Protein AF-A0A067K0C7-F1 (afdb_monomer)

pLDDT: mean 72.89, std 19.87, range [34.41, 95.25]

Structure (mmCIF, N/CA/C/O backbone):
data_AF-A0A067K0C7-F1
#
_entry.id   AF-A0A067K0C7-F1
#
loop_
_atom_site.group_PDB
_atom_site.id
_atom_site.type_symbol
_atom_site.label_atom_id
_atom_site.label_alt_id
_atom_site.label_comp_id
_atom_site.label_asym_id
_atom_site.label_entity_id
_atom_site.label_seq_id
_atom_site.pdbx_PDB_ins_code
_atom_site.Cartn_x
_atom_site.Cartn_y
_atom_site.Cartn_z
_atom_site.occupancy
_atom_site.B_iso_or_equiv
_atom_site.auth_seq_id
_atom_site.auth_comp_id
_atom_site.auth_asym_id
_atom_site.auth_atom_id
_atom_site.pdbx_PDB_model_num
ATOM 1 N N . MET A 1 1 ? -38.071 -12.812 -35.845 1.00 35.81 1 MET A N 1
ATOM 2 C CA . MET A 1 1 ? -37.942 -14.273 -35.985 1.00 35.81 1 MET A CA 1
ATOM 3 C C . MET A 1 1 ? -36.489 -14.587 -36.286 1.00 35.81 1 MET A C 1
ATOM 5 O O . MET A 1 1 ? -36.038 -14.166 -37.335 1.00 35.81 1 MET A O 1
ATOM 9 N N . ALA A 1 2 ? -35.833 -15.271 -35.337 1.00 35.59 2 ALA A N 1
ATOM 10 C CA . ALA A 1 2 ? -34.796 -16.295 -35.539 1.00 35.59 2 ALA A CA 1
ATOM 11 C C . ALA A 1 2 ? -33.472 -15.834 -36.217 1.00 35.59 2 ALA A C 1
ATOM 13 O O . ALA A 1 2 ? -33.487 -15.231 -37.273 1.00 35.59 2 ALA A O 1
ATOM 14 N N . LEU A 1 3 ? -32.268 -16.063 -35.693 1.00 41.19 3 LEU A N 1
ATOM 15 C CA . LEU A 1 3 ? -31.774 -17.089 -34.778 1.00 41.19 3 LEU A CA 1
ATOM 16 C C . LEU A 1 3 ? -30.629 -16.511 -33.932 1.00 41.19 3 LEU A C 1
ATOM 18 O O . LEU A 1 3 ? -29.740 -15.842 -34.454 1.00 41.19 3 LEU A O 1
ATOM 22 N N . GLN A 1 4 ? -30.637 -16.820 -32.635 1.00 42.78 4 GLN A N 1
ATOM 23 C CA . GLN A 1 4 ? -29.435 -16.774 -31.812 1.00 42.78 4 GLN A CA 1
ATOM 24 C C . GLN A 1 4 ? -28.570 -17.990 -32.149 1.00 42.78 4 GLN A C 1
ATOM 26 O O . GLN A 1 4 ? -29.057 -19.117 -32.097 1.00 42.78 4 GLN A O 1
ATOM 31 N N . ALA A 1 5 ? -27.297 -17.767 -32.468 1.00 46.69 5 ALA A N 1
ATOM 32 C CA . ALA A 1 5 ? -26.294 -18.820 -32.542 1.00 46.69 5 ALA A CA 1
ATOM 33 C C . ALA A 1 5 ? -25.322 -18.630 -31.376 1.00 46.69 5 ALA A C 1
ATOM 35 O O . ALA A 1 5 ? -24.406 -17.811 -31.409 1.00 46.69 5 ALA A O 1
ATOM 36 N N . VAL A 1 6 ? -25.603 -19.375 -30.312 1.00 49.53 6 VAL A N 1
ATOM 37 C CA . VAL A 1 6 ? -24.741 -19.577 -29.153 1.00 49.53 6 VAL A CA 1
ATOM 38 C C . VAL A 1 6 ? -23.516 -20.353 -29.636 1.00 49.53 6 VAL A C 1
ATOM 40 O O . VAL A 1 6 ? -23.625 -21.529 -29.974 1.00 49.53 6 VAL A O 1
ATOM 43 N N . LEU A 1 7 ? -22.351 -19.710 -29.688 1.00 45.75 7 LEU A N 1
ATOM 44 C CA . LEU A 1 7 ? -21.083 -20.427 -29.808 1.00 45.75 7 LEU A CA 1
ATOM 45 C C . LEU A 1 7 ? -20.712 -20.922 -28.412 1.00 45.75 7 LEU A C 1
ATOM 47 O O . LEU A 1 7 ? -20.115 -20.217 -27.602 1.00 45.75 7 LEU A O 1
ATOM 51 N N . SER A 1 8 ? -21.180 -22.130 -28.115 1.00 46.44 8 SER A N 1
ATOM 52 C CA . SER A 1 8 ? -20.872 -22.876 -26.906 1.00 46.44 8 SER A CA 1
ATOM 53 C C . SER A 1 8 ? -19.362 -23.080 -26.786 1.00 46.44 8 SER A C 1
ATOM 55 O O . SER A 1 8 ? -18.746 -23.762 -27.603 1.00 46.44 8 SER A O 1
ATOM 57 N N . PHE A 1 9 ? -18.771 -22.493 -25.748 1.00 43.00 9 PHE A N 1
ATOM 58 C CA . PHE A 1 9 ? -17.417 -22.813 -25.319 1.00 43.00 9 PHE A CA 1
ATOM 59 C C . PHE A 1 9 ? -17.367 -24.282 -24.869 1.00 43.00 9 PHE A C 1
ATOM 61 O O . PHE A 1 9 ? -18.180 -24.675 -24.025 1.00 43.00 9 PHE A O 1
ATOM 68 N N . PRO A 1 10 ? -16.445 -25.111 -25.387 1.00 47.31 10 PRO A N 1
ATOM 69 C CA . PRO A 1 10 ? -16.248 -26.445 -24.851 1.00 47.31 10 PRO A CA 1
ATOM 70 C C . PRO A 1 10 ? -15.668 -26.331 -23.437 1.00 47.31 10 PRO A C 1
ATOM 72 O O . PRO A 1 10 ? -14.579 -25.798 -23.224 1.00 47.31 10 PRO A O 1
ATOM 75 N N . LEU A 1 11 ? -16.434 -26.825 -22.466 1.00 39.31 11 LEU A N 1
ATOM 76 C CA . LEU A 1 11 ? -16.026 -26.995 -21.079 1.00 39.31 11 LEU A CA 1
ATOM 77 C C . LEU A 1 11 ? -14.881 -28.019 -21.046 1.00 39.31 11 LEU A C 1
ATOM 79 O O . LEU A 1 11 ? -15.113 -29.221 -21.173 1.00 39.31 11 LEU A O 1
ATOM 83 N N . ALA A 1 12 ? -13.640 -27.545 -20.936 1.00 44.91 12 ALA A N 1
ATOM 84 C CA . ALA A 1 12 ? -12.477 -28.409 -20.789 1.00 44.91 12 ALA A CA 1
ATOM 85 C C . ALA A 1 12 ? -12.595 -29.179 -19.465 1.00 44.91 12 ALA A C 1
ATOM 87 O O . ALA A 1 12 ? -12.495 -28.619 -18.373 1.00 44.91 12 ALA A O 1
ATOM 88 N N . THR A 1 13 ? -12.864 -30.476 -19.572 1.00 49.50 13 THR A N 1
ATOM 89 C CA . THR A 1 13 ? -12.875 -31.415 -18.456 1.00 49.50 13 THR A CA 1
ATOM 90 C C . THR A 1 13 ? -11.497 -31.462 -17.806 1.00 49.50 13 THR A C 1
ATOM 92 O O . THR A 1 13 ? -10.494 -31.639 -18.496 1.00 49.50 13 THR A O 1
ATOM 95 N N . SER A 1 14 ? -11.465 -31.336 -16.479 1.00 43.50 14 SER A N 1
ATOM 96 C CA . SER A 1 14 ? -10.278 -31.511 -15.641 1.00 43.50 14 SER A CA 1
ATOM 97 C C . SER A 1 14 ? -9.631 -32.873 -15.908 1.00 43.50 14 SER A C 1
ATOM 99 O O . SER A 1 14 ? -10.102 -33.909 -15.439 1.00 43.50 14 SER A O 1
ATOM 101 N N . THR A 1 15 ? -8.559 -32.892 -16.697 1.00 47.53 15 THR A N 1
ATOM 102 C CA . THR A 1 15 ? -7.683 -34.056 -16.804 1.00 47.53 15 THR A CA 1
ATOM 103 C C . THR A 1 15 ? -6.796 -34.078 -15.568 1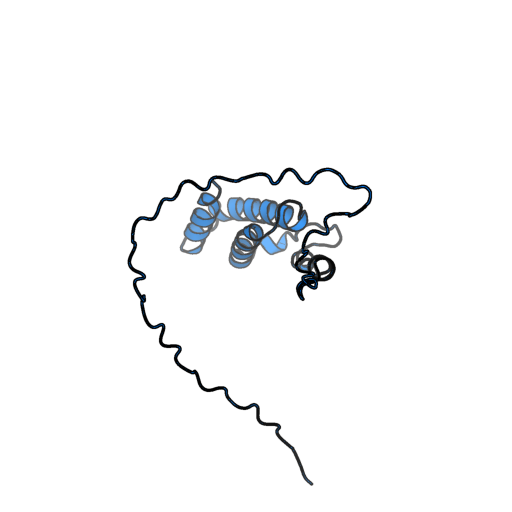.00 47.53 15 THR A C 1
ATOM 105 O O . THR A 1 15 ? -5.915 -33.232 -15.414 1.00 47.53 15 THR A O 1
ATOM 108 N N . GLN A 1 16 ? -7.033 -35.043 -14.680 1.00 43.06 16 GLN A N 1
ATOM 109 C CA . GLN A 1 16 ? -6.139 -35.343 -13.567 1.00 43.06 16 GLN A CA 1
ATOM 110 C C . GLN A 1 16 ? -4.740 -35.664 -14.110 1.00 43.06 16 GLN A C 1
ATOM 112 O O . GLN A 1 16 ? -4.522 -36.702 -14.734 1.00 43.06 16 GLN A O 1
ATOM 117 N N . PHE A 1 17 ? -3.779 -34.775 -13.863 1.00 34.41 17 PHE A N 1
ATOM 118 C CA . PHE A 1 17 ? -2.367 -35.085 -14.039 1.00 34.41 17 PHE A CA 1
ATOM 119 C C . PHE A 1 17 ? -1.923 -35.948 -12.855 1.00 34.41 17 PHE A C 1
ATOM 121 O O . PHE A 1 17 ? -1.725 -35.458 -11.745 1.00 34.41 17 PHE A O 1
ATOM 128 N N . SER A 1 18 ? -1.782 -37.253 -13.086 1.00 35.19 18 SER A N 1
ATOM 129 C CA . SER A 1 18 ? -1.120 -38.143 -12.134 1.00 35.19 18 SER A CA 1
ATOM 130 C C . SER A 1 18 ? 0.383 -37.892 -12.209 1.00 35.19 18 SER A C 1
ATOM 132 O O . SER A 1 18 ? 1.048 -38.294 -13.167 1.00 35.19 18 SER A O 1
ATOM 134 N N . ILE A 1 19 ? 0.925 -37.199 -11.208 1.00 44.12 19 ILE A N 1
ATOM 135 C CA . ILE A 1 19 ? 2.368 -37.009 -11.051 1.00 44.12 19 ILE A CA 1
ATOM 136 C C . ILE A 1 19 ? 2.954 -38.362 -10.638 1.00 44.12 19 ILE A C 1
ATOM 138 O O . ILE A 1 19 ? 2.938 -38.739 -9.467 1.00 44.12 19 ILE A O 1
ATOM 142 N N . ASN A 1 20 ? 3.424 -39.143 -11.611 1.00 41.47 20 ASN A N 1
ATOM 143 C CA . ASN A 1 20 ? 4.133 -40.380 -11.312 1.00 41.47 20 ASN A CA 1
ATOM 144 C C . ASN A 1 20 ? 5.456 -40.039 -10.620 1.00 41.47 20 ASN A C 1
ATOM 146 O O . ASN A 1 20 ? 6.367 -39.453 -11.206 1.00 41.47 20 ASN A O 1
ATOM 150 N N . SER A 1 21 ? 5.512 -40.410 -9.344 1.00 47.06 21 SER A N 1
ATOM 151 C CA . SER A 1 21 ? 6.648 -40.262 -8.448 1.00 47.06 21 SER A CA 1
ATOM 152 C C . SER A 1 21 ? 7.923 -40.896 -9.017 1.00 47.06 21 SER A C 1
ATOM 154 O O . SER A 1 21 ? 7.910 -42.014 -9.530 1.00 47.06 21 SER A O 1
ATOM 156 N N . HIS A 1 22 ? 9.020 -40.142 -8.903 1.00 39.38 22 HIS A N 1
ATOM 157 C CA . HIS A 1 22 ? 10.418 -40.574 -8.857 1.00 39.38 22 HIS A CA 1
ATOM 158 C C . HIS A 1 22 ? 10.773 -41.887 -9.577 1.00 39.38 22 HIS A C 1
ATOM 160 O O . HIS A 1 22 ? 10.868 -42.956 -8.970 1.00 39.38 22 HIS A O 1
ATOM 166 N N . LYS A 1 23 ? 11.207 -41.780 -10.838 1.00 45.31 23 LYS A N 1
ATOM 167 C CA . LYS A 1 23 ? 12.228 -42.714 -11.329 1.00 45.31 23 LYS A CA 1
ATOM 168 C C . LYS A 1 23 ? 13.546 -42.348 -10.642 1.00 45.31 23 LYS A C 1
ATOM 170 O O . LYS A 1 23 ? 14.208 -41.392 -11.036 1.00 45.31 23 LYS A O 1
ATOM 175 N N . LYS A 1 24 ? 13.904 -43.075 -9.576 1.00 38.38 24 LYS A N 1
ATOM 176 C CA . LYS A 1 24 ? 15.250 -43.030 -8.985 1.00 38.38 24 LYS A CA 1
ATOM 177 C C . LYS A 1 24 ? 16.254 -43.439 -10.062 1.00 38.38 24 LYS A C 1
ATOM 179 O O . LYS A 1 24 ? 16.383 -44.619 -10.375 1.00 38.38 24 LYS A O 1
ATOM 184 N N . VAL A 1 25 ? 16.952 -42.462 -10.629 1.00 42.59 25 VAL A N 1
ATOM 185 C CA . VAL A 1 25 ? 18.181 -42.719 -11.380 1.00 42.59 25 VAL A CA 1
ATOM 186 C C . VAL A 1 25 ? 19.200 -43.227 -10.355 1.00 42.59 25 VAL A C 1
ATOM 188 O O . VAL A 1 25 ? 19.334 -42.598 -9.300 1.00 42.59 25 VAL A O 1
ATOM 191 N N . PRO A 1 26 ? 19.868 -44.372 -10.574 1.00 36.97 26 PRO A N 1
ATOM 192 C CA . PRO A 1 26 ? 20.862 -44.850 -9.631 1.00 36.97 26 PRO A CA 1
ATOM 193 C C . PRO A 1 26 ? 21.978 -43.810 -9.563 1.00 36.97 26 PRO A C 1
ATOM 195 O O . PRO A 1 26 ? 22.660 -43.543 -10.551 1.00 36.97 26 PRO A O 1
ATOM 198 N N . TYR A 1 27 ? 22.138 -43.211 -8.384 1.00 38.91 27 TYR A N 1
ATOM 199 C CA . TYR A 1 27 ? 23.299 -42.408 -8.029 1.00 38.91 27 TYR A CA 1
ATOM 200 C C . TYR A 1 27 ? 24.516 -43.338 -7.968 1.00 38.91 27 TYR A C 1
ATOM 202 O O . TYR A 1 27 ? 24.944 -43.783 -6.907 1.00 38.91 27 TYR A O 1
ATOM 210 N N . ALA A 1 28 ? 25.065 -43.669 -9.133 1.00 46.31 28 ALA A N 1
ATOM 211 C CA . ALA A 1 28 ? 26.455 -44.058 -9.227 1.00 46.31 28 ALA A CA 1
ATOM 212 C C . ALA A 1 28 ? 27.265 -42.769 -9.072 1.00 46.31 28 ALA A C 1
ATOM 214 O O . ALA A 1 28 ? 27.178 -41.866 -9.904 1.00 46.31 28 ALA A O 1
ATOM 215 N N . ASN A 1 29 ? 28.010 -42.669 -7.973 1.00 55.22 29 ASN A N 1
ATOM 216 C CA . ASN A 1 29 ? 28.970 -41.600 -7.738 1.00 55.22 29 ASN A CA 1
ATOM 217 C C . ASN A 1 29 ? 30.002 -41.582 -8.869 1.00 55.22 29 ASN A C 1
ATOM 219 O O . ASN A 1 29 ? 31.019 -42.266 -8.813 1.00 55.22 29 ASN A O 1
ATOM 223 N N . VAL A 1 30 ? 29.753 -40.766 -9.887 1.00 54.53 30 VAL A N 1
ATOM 224 C CA . VAL A 1 30 ? 30.768 -40.349 -10.850 1.00 54.53 30 VAL A CA 1
ATOM 225 C C . VAL A 1 30 ? 31.023 -38.870 -10.601 1.00 54.53 30 VAL A C 1
ATOM 227 O O . VAL A 1 30 ? 30.723 -38.011 -11.424 1.00 54.53 30 VAL A O 1
ATOM 230 N N . PHE A 1 31 ? 31.592 -38.559 -9.434 1.00 51.22 31 PHE A N 1
ATOM 231 C CA . PHE A 1 31 ? 32.311 -37.300 -9.261 1.00 51.22 31 PHE A CA 1
ATOM 232 C C . PHE A 1 31 ? 33.597 -37.393 -10.085 1.00 51.22 31 PHE A C 1
ATOM 234 O O . PHE A 1 31 ? 34.680 -37.688 -9.583 1.00 51.22 31 PHE A O 1
ATOM 241 N N . ARG A 1 32 ? 33.474 -37.192 -11.399 1.00 62.03 32 ARG A N 1
ATOM 242 C CA . ARG A 1 32 ? 34.633 -36.906 -12.236 1.00 62.03 32 ARG A CA 1
ATOM 243 C C . ARG A 1 32 ? 34.982 -35.445 -12.006 1.00 62.03 32 ARG A C 1
ATOM 245 O O . ARG A 1 32 ? 34.143 -34.573 -12.209 1.00 62.03 32 ARG A O 1
ATOM 252 N N . SER A 1 33 ? 36.222 -35.179 -11.605 1.00 55.28 33 SER A N 1
ATOM 253 C CA . SER A 1 33 ? 36.780 -33.833 -11.709 1.00 55.28 33 SER A CA 1
ATOM 254 C C . SER A 1 33 ? 36.576 -33.355 -13.149 1.00 55.28 33 SER A C 1
ATOM 256 O O . SER A 1 33 ? 37.056 -33.993 -14.093 1.00 55.28 33 SER A O 1
ATOM 258 N N . ILE A 1 34 ? 35.805 -32.279 -13.319 1.00 62.19 34 ILE A N 1
ATOM 259 C CA . ILE A 1 34 ? 35.660 -31.610 -14.607 1.00 62.19 34 ILE A CA 1
ATOM 260 C C . ILE A 1 34 ? 37.014 -30.976 -14.891 1.00 62.19 34 ILE A C 1
ATOM 262 O O . ILE A 1 34 ? 37.351 -29.921 -14.362 1.00 62.19 34 ILE A O 1
ATOM 266 N N . ARG A 1 35 ? 37.826 -31.656 -15.696 1.00 59.94 35 ARG A N 1
ATOM 267 C CA . ARG A 1 35 ? 39.071 -31.092 -16.197 1.00 59.94 35 ARG A CA 1
ATOM 268 C C . ARG A 1 35 ? 38.722 -30.325 -17.466 1.00 59.94 35 ARG A C 1
ATOM 270 O O . ARG A 1 35 ? 38.564 -30.918 -18.530 1.00 59.94 35 ARG A O 1
ATOM 277 N N . CYS A 1 36 ? 38.525 -29.019 -17.336 1.00 43.44 36 CYS A N 1
ATOM 278 C CA . CYS A 1 36 ? 38.419 -28.137 -18.487 1.00 43.44 36 CYS A CA 1
ATOM 279 C C . CYS A 1 36 ? 39.768 -28.129 -19.220 1.00 43.44 36 CYS A C 1
ATOM 281 O O . CYS A 1 36 ? 40.807 -27.814 -18.644 1.00 43.44 36 CYS A O 1
ATOM 283 N N . VAL A 1 37 ? 39.750 -28.514 -20.493 1.00 64.69 37 VAL A N 1
ATOM 284 C CA . VAL A 1 37 ? 40.875 -28.316 -21.407 1.00 64.69 37 VAL A CA 1
ATOM 285 C C . VAL A 1 37 ? 40.511 -27.108 -22.251 1.00 64.69 37 VAL A C 1
ATOM 287 O O . VAL A 1 37 ? 39.549 -27.157 -23.015 1.00 64.69 37 VAL A O 1
ATOM 290 N N . SER A 1 38 ? 41.247 -26.012 -22.083 1.00 61.34 38 SER A N 1
ATOM 291 C CA . SER A 1 38 ? 41.178 -24.919 -23.046 1.00 61.34 38 SER A CA 1
ATOM 292 C C . SER A 1 38 ? 41.830 -25.420 -24.330 1.00 61.34 38 SER A C 1
ATOM 294 O O . SER A 1 38 ? 42.993 -25.822 -24.315 1.00 61.34 38 SER A O 1
ATOM 296 N N . ALA A 1 39 ? 41.072 -25.486 -25.423 1.00 59.50 39 ALA A N 1
ATOM 297 C CA . ALA A 1 39 ? 41.655 -25.775 -26.720 1.00 59.50 39 ALA A CA 1
ATOM 298 C C . ALA A 1 39 ? 42.483 -24.557 -27.137 1.00 59.50 39 ALA A C 1
ATOM 300 O O . ALA A 1 39 ? 41.945 -23.463 -27.308 1.00 59.50 39 ALA A O 1
ATOM 301 N N . ASN A 1 40 ? 43.787 -24.749 -27.309 1.00 61.12 40 ASN A N 1
ATOM 302 C CA . ASN A 1 40 ? 44.652 -23.753 -27.923 1.00 61.12 40 ASN A CA 1
ATOM 303 C C . ASN A 1 40 ? 44.295 -23.725 -29.413 1.00 61.12 40 ASN A C 1
ATOM 305 O O . ASN A 1 40 ? 44.894 -24.439 -30.216 1.00 61.12 40 ASN A O 1
ATOM 309 N N . VAL A 1 41 ? 43.270 -22.963 -29.791 1.00 57.91 41 VAL A N 1
ATOM 310 C CA . VAL A 1 41 ? 43.046 -22.650 -31.200 1.00 57.91 41 VAL A CA 1
ATOM 311 C C . VAL A 1 41 ? 44.201 -21.744 -31.594 1.00 57.91 41 VAL A C 1
ATOM 313 O O . VAL A 1 41 ? 44.267 -20.594 -31.162 1.00 57.91 41 VAL A O 1
ATOM 316 N N . ALA A 1 42 ? 45.160 -22.290 -32.345 1.00 56.50 42 ALA A N 1
ATOM 317 C CA . ALA A 1 42 ? 46.155 -21.476 -33.020 1.00 56.50 42 ALA A CA 1
ATOM 318 C C . ALA A 1 42 ? 45.391 -20.408 -33.803 1.00 56.50 42 ALA A C 1
ATOM 320 O O . ALA A 1 42 ? 44.516 -20.745 -34.605 1.00 56.50 42 ALA A O 1
ATOM 321 N N . ALA A 1 43 ? 45.674 -19.142 -33.496 1.00 54.75 43 ALA A N 1
ATOM 322 C CA . ALA A 1 43 ? 45.081 -17.996 -34.155 1.00 54.75 43 ALA A CA 1
ATOM 323 C C . ALA A 1 43 ? 45.416 -18.076 -35.648 1.00 54.75 43 ALA A C 1
ATOM 325 O O . ALA A 1 43 ? 46.483 -17.662 -36.091 1.00 54.75 43 ALA A O 1
ATOM 326 N N . THR A 1 44 ? 44.511 -18.684 -36.408 1.00 53.16 44 THR A N 1
ATOM 327 C CA . THR A 1 44 ? 44.407 -18.465 -37.838 1.00 53.16 44 THR A CA 1
ATOM 328 C C . THR A 1 44 ? 43.436 -17.313 -37.997 1.00 53.16 44 THR A C 1
ATOM 330 O O . THR A 1 44 ? 42.340 -17.298 -37.434 1.00 53.16 44 THR A O 1
ATOM 333 N N . ASP A 1 45 ? 43.959 -16.294 -38.653 1.00 55.91 45 ASP A N 1
ATOM 334 C CA . ASP A 1 45 ? 43.362 -14.999 -38.902 1.00 55.91 45 ASP A CA 1
ATOM 335 C C . ASP A 1 45 ? 41.895 -15.124 -39.363 1.00 55.91 45 ASP A C 1
ATOM 337 O O . ASP A 1 45 ? 41.589 -15.822 -40.331 1.00 55.91 45 ASP A O 1
ATOM 341 N N . GLY A 1 46 ? 40.980 -14.464 -38.644 1.00 58.75 46 GLY A N 1
ATOM 342 C CA . GLY A 1 46 ? 39.688 -14.050 -39.199 1.00 58.75 46 GLY A CA 1
ATOM 343 C C . GLY A 1 46 ? 38.396 -14.800 -38.839 1.00 58.75 46 GLY A C 1
ATOM 344 O O . GLY A 1 46 ? 37.341 -14.319 -39.248 1.00 58.75 46 GLY A O 1
ATOM 345 N N . LEU A 1 47 ? 38.375 -15.898 -38.070 1.00 57.81 47 LEU A N 1
ATOM 346 C CA . LEU A 1 47 ? 37.089 -16.509 -37.670 1.00 57.81 47 LEU A CA 1
ATOM 347 C C . LEU A 1 47 ? 36.639 -16.036 -36.281 1.00 57.81 47 LEU A C 1
ATOM 349 O O . LEU A 1 47 ? 37.033 -16.589 -35.253 1.00 57.81 47 LEU A O 1
ATOM 353 N N . VAL A 1 48 ? 35.753 -15.036 -36.263 1.00 57.88 48 VAL A N 1
ATOM 354 C CA . VAL A 1 48 ? 34.926 -14.697 -35.097 1.00 57.88 48 VAL A CA 1
ATOM 355 C C . VAL A 1 48 ? 34.250 -15.981 -34.612 1.00 57.88 48 VAL A C 1
ATOM 357 O O . VAL A 1 48 ? 33.414 -16.561 -35.306 1.00 57.88 48 VAL A O 1
ATOM 360 N N . THR A 1 49 ? 34.611 -16.454 -33.420 1.00 50.94 49 THR A N 1
ATOM 361 C CA . THR A 1 49 ? 33.904 -17.552 -32.758 1.00 50.94 49 THR A CA 1
ATOM 362 C C . THR A 1 49 ? 32.511 -17.055 -32.388 1.00 50.94 49 THR A C 1
ATOM 364 O O 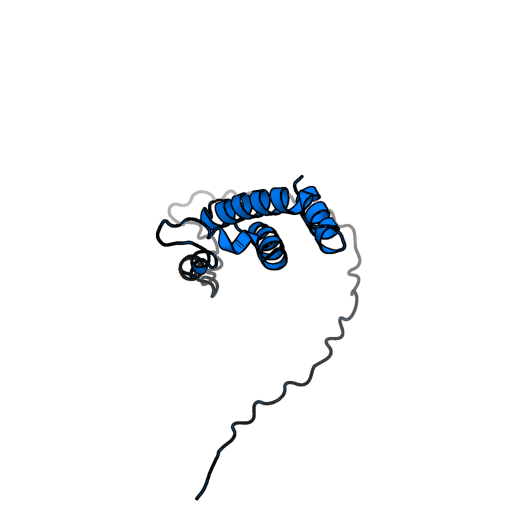. THR A 1 49 ? 32.302 -16.424 -31.354 1.00 50.94 49 THR A O 1
ATOM 367 N N . SER A 1 50 ? 31.542 -17.309 -33.270 1.00 61.97 50 SER A N 1
ATOM 368 C CA . SER A 1 50 ? 30.136 -17.024 -33.009 1.00 61.97 50 SER A CA 1
ATOM 369 C C . SER A 1 50 ? 29.683 -17.866 -31.817 1.00 61.97 50 SER A C 1
ATOM 371 O O . SER A 1 50 ? 29.597 -19.097 -31.892 1.00 61.97 50 SER A O 1
ATOM 373 N N . ARG A 1 51 ? 29.428 -17.209 -30.679 1.00 62.19 51 ARG A N 1
ATOM 374 C CA . ARG A 1 51 ? 28.673 -17.829 -29.589 1.00 62.19 51 ARG A CA 1
ATOM 375 C C . ARG A 1 51 ? 27.346 -18.298 -30.182 1.00 62.19 51 ARG A C 1
ATOM 377 O O . ARG A 1 51 ? 26.683 -17.530 -30.870 1.00 62.19 51 ARG A O 1
ATOM 384 N N . ARG A 1 52 ? 26.929 -19.530 -29.875 1.00 65.06 52 ARG A N 1
ATOM 385 C CA . ARG A 1 52 ? 25.552 -19.974 -30.124 1.00 65.06 52 ARG A CA 1
ATOM 386 C C . ARG A 1 52 ? 24.635 -19.171 -29.200 1.00 65.06 52 ARG A C 1
ATOM 388 O O . ARG A 1 52 ? 24.342 -19.617 -28.094 1.00 65.06 52 ARG A O 1
ATOM 395 N N . SER A 1 53 ? 24.269 -17.951 -29.592 1.00 71.25 53 SER A N 1
ATOM 396 C CA . SER A 1 53 ? 23.162 -17.256 -28.951 1.00 71.25 53 SER A CA 1
ATOM 397 C C . SER A 1 53 ? 21.926 -18.115 -29.187 1.00 71.25 53 SER A C 1
ATOM 399 O O . SER A 1 53 ? 21.729 -18.673 -30.266 1.00 71.25 53 SER A O 1
ATOM 401 N N . ALA A 1 54 ? 21.111 -18.285 -28.157 1.00 66.12 54 ALA A N 1
ATOM 402 C CA . ALA A 1 54 ? 19.898 -19.079 -28.281 1.00 66.12 54 ALA A CA 1
ATOM 403 C C . ALA A 1 54 ? 18.800 -18.359 -29.089 1.00 66.12 54 ALA A C 1
ATOM 405 O O . ALA A 1 54 ? 17.716 -18.911 -29.221 1.00 66.12 54 ALA A O 1
ATOM 406 N N . ASN A 1 55 ? 19.086 -17.148 -29.602 1.00 72.31 55 ASN A N 1
ATOM 407 C CA . ASN A 1 55 ? 18.158 -16.251 -30.292 1.00 72.31 55 ASN A CA 1
ATOM 408 C C . ASN A 1 55 ? 16.740 -16.334 -29.711 1.00 72.31 55 ASN A C 1
ATOM 410 O O . ASN A 1 55 ? 15.777 -16.569 -30.438 1.00 72.31 55 ASN A O 1
ATOM 414 N N . TYR A 1 56 ? 16.641 -16.249 -28.380 1.00 72.62 56 TYR A N 1
ATOM 415 C CA . TYR A 1 56 ? 15.347 -16.227 -27.723 1.00 72.62 56 TYR A CA 1
ATOM 416 C C . TYR A 1 56 ? 14.657 -14.936 -28.146 1.00 72.62 56 TYR A C 1
ATOM 418 O O . TYR A 1 56 ? 15.149 -13.847 -27.855 1.00 72.62 56 TYR A O 1
ATOM 426 N N . GLU A 1 57 ? 13.543 -15.082 -28.855 1.00 68.56 57 GLU A N 1
ATOM 427 C CA . GLU A 1 57 ? 12.575 -14.008 -29.037 1.00 68.56 57 GLU A CA 1
ATOM 428 C C . GLU A 1 57 ? 12.189 -13.463 -27.659 1.00 68.56 57 GLU A C 1
ATOM 430 O O . GLU A 1 57 ? 12.057 -14.230 -26.696 1.00 68.56 57 GLU A O 1
ATOM 435 N N . SER A 1 58 ? 12.043 -12.141 -27.555 1.00 72.12 58 SER A N 1
ATOM 436 C CA . SER A 1 58 ? 11.659 -11.515 -26.291 1.00 72.12 58 SER A CA 1
ATOM 437 C C . SER A 1 58 ? 10.350 -12.124 -25.788 1.00 72.12 58 SER A C 1
ATOM 439 O O . SER A 1 58 ? 9.419 -12.371 -26.559 1.00 72.12 58 SER A O 1
ATOM 441 N N . THR A 1 59 ? 10.281 -12.403 -24.488 1.00 69.94 59 THR A N 1
ATOM 442 C CA . THR A 1 59 ? 9.062 -12.920 -23.870 1.00 69.94 59 THR A CA 1
ATOM 443 C C . THR A 1 59 ? 7.915 -11.932 -24.062 1.00 69.94 59 THR A C 1
ATOM 445 O O . THR A 1 59 ? 8.113 -10.731 -23.957 1.00 69.94 59 THR A O 1
ATOM 448 N N . VAL A 1 60 ? 6.712 -12.469 -24.280 1.00 70.56 60 VAL A N 1
ATOM 449 C CA . VAL A 1 60 ? 5.409 -11.803 -24.519 1.00 70.56 60 VAL A CA 1
ATOM 450 C C . VAL A 1 60 ? 5.115 -10.569 -23.642 1.00 70.56 60 VAL A C 1
ATOM 452 O O . VAL A 1 60 ? 4.274 -9.749 -24.000 1.00 70.56 60 VAL A O 1
ATOM 455 N N . TRP A 1 61 ? 5.786 -10.428 -22.502 1.00 71.62 61 TRP A N 1
ATOM 456 C CA . TRP A 1 61 ? 5.665 -9.282 -21.613 1.00 71.62 61 TRP A CA 1
ATOM 457 C C . TRP A 1 61 ? 6.668 -8.206 -22.014 1.00 71.62 61 TRP A C 1
ATOM 459 O O . TRP A 1 61 ? 7.849 -8.285 -21.679 1.00 71.62 61 TRP A O 1
ATOM 469 N N . ASP A 1 62 ? 6.174 -7.205 -22.733 1.00 76.5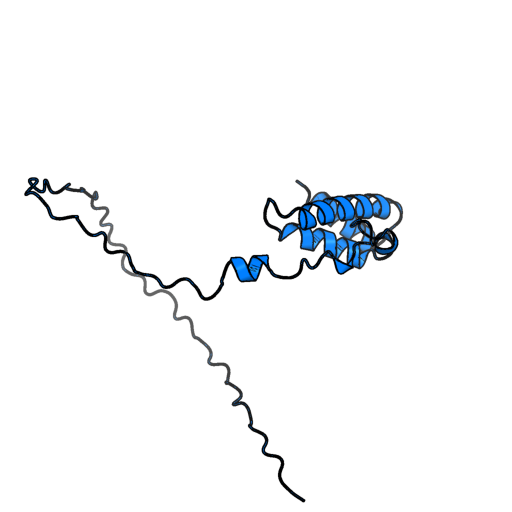6 62 ASP A N 1
ATOM 470 C CA . ASP A 1 62 ? 6.904 -5.965 -22.948 1.00 76.56 62 ASP A CA 1
ATOM 471 C C . ASP A 1 62 ? 6.997 -5.206 -21.613 1.00 76.56 62 ASP A C 1
ATOM 473 O O . ASP A 1 62 ? 5.978 -4.853 -21.008 1.00 76.56 62 ASP A O 1
ATOM 477 N N . TYR A 1 63 ? 8.220 -5.006 -21.118 1.00 67.25 63 TYR A N 1
ATOM 478 C CA . TYR A 1 63 ? 8.469 -4.271 -19.877 1.00 67.25 63 TYR A CA 1
ATOM 479 C C . TYR A 1 63 ? 7.975 -2.825 -19.975 1.00 67.25 63 TYR A C 1
ATOM 481 O O . TYR A 1 63 ? 7.481 -2.294 -18.978 1.00 67.25 63 TYR A O 1
ATOM 489 N N . ASP A 1 64 ? 8.016 -2.229 -21.170 1.00 72.88 64 ASP A N 1
ATOM 490 C CA . ASP A 1 64 ? 7.517 -0.875 -21.409 1.00 72.88 64 ASP A CA 1
ATOM 491 C C . ASP A 1 64 ? 5.991 -0.829 -21.236 1.00 72.88 64 ASP A C 1
ATOM 493 O O . ASP A 1 64 ? 5.439 0.112 -20.662 1.00 72.88 64 ASP A O 1
ATOM 497 N N . LEU A 1 65 ? 5.294 -1.899 -21.640 1.00 71.38 65 LEU A N 1
ATOM 498 C CA . LEU A 1 65 ? 3.853 -2.031 -21.435 1.00 71.38 65 LEU A CA 1
ATOM 499 C C . LEU A 1 65 ? 3.508 -2.1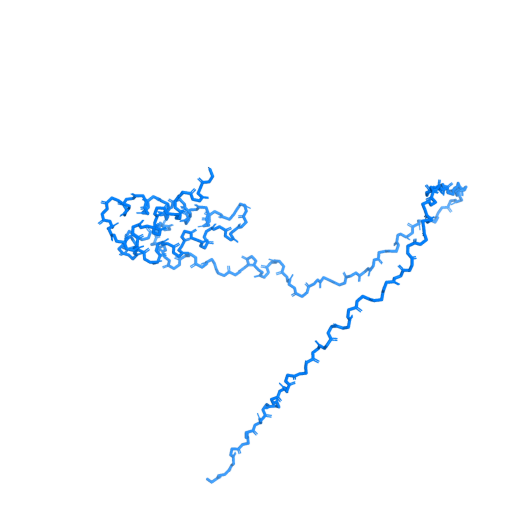93 -19.949 1.00 71.38 65 LEU A C 1
ATOM 501 O O . LEU A 1 65 ? 2.542 -1.587 -19.485 1.00 71.38 65 LEU A O 1
ATOM 505 N N . LEU A 1 66 ? 4.294 -2.964 -19.193 1.00 67.94 66 LEU A N 1
ATOM 506 C CA . LEU A 1 66 ? 4.098 -3.126 -17.748 1.00 67.94 66 LEU A CA 1
ATOM 507 C C . LEU A 1 66 ? 4.350 -1.821 -16.982 1.00 67.94 66 LEU A C 1
ATOM 509 O O . LEU A 1 66 ? 3.580 -1.503 -16.081 1.00 67.94 66 LEU A O 1
ATOM 513 N N . GLN A 1 67 ? 5.362 -1.039 -17.366 1.00 67.75 67 GLN A N 1
ATOM 514 C CA . GLN A 1 67 ? 5.615 0.284 -16.780 1.00 67.75 67 GLN A CA 1
ATOM 515 C C . GLN A 1 67 ? 4.568 1.329 -17.187 1.00 67.75 67 GLN A C 1
ATOM 517 O O . GLN A 1 67 ? 4.319 2.270 -16.438 1.00 67.75 67 GLN A O 1
ATOM 522 N N . SER A 1 68 ? 3.920 1.160 -18.345 1.00 69.69 68 SER A N 1
ATOM 523 C CA . SER A 1 68 ? 2.810 2.020 -18.779 1.00 69.69 68 SER A CA 1
ATOM 524 C C . SER A 1 68 ? 1.489 1.739 -18.056 1.00 69.69 68 SER A C 1
ATOM 526 O O . SER A 1 68 ? 0.522 2.487 -18.234 1.00 69.69 68 SER A O 1
ATOM 528 N N . LEU A 1 69 ? 1.416 0.659 -17.263 1.00 74.25 69 LEU A N 1
ATOM 529 C CA . LEU A 1 69 ? 0.208 0.347 -16.516 1.00 74.25 69 LEU A CA 1
ATOM 530 C C . LEU A 1 69 ? -0.125 1.507 -15.573 1.00 74.25 69 LEU A C 1
ATOM 532 O O . LEU A 1 69 ? 0.754 2.039 -14.893 1.00 74.25 69 LEU A O 1
ATOM 536 N N . PRO A 1 70 ? -1.404 1.909 -15.514 1.00 67.06 70 PRO A N 1
ATOM 537 C CA . PRO A 1 70 ? -1.809 3.015 -14.672 1.00 67.06 70 PRO A CA 1
ATOM 538 C C . PRO A 1 70 ? -1.460 2.697 -13.222 1.00 67.06 70 PRO A C 1
ATOM 540 O O . PRO A 1 70 ? -1.884 1.668 -12.686 1.00 67.06 70 PRO A O 1
ATOM 543 N N . ASN A 1 71 ? -0.721 3.608 -12.585 1.00 79.25 71 ASN A N 1
ATOM 544 C CA . ASN A 1 71 ? -0.434 3.502 -11.167 1.00 79.25 71 ASN A CA 1
ATOM 545 C C . ASN A 1 71 ? -1.762 3.408 -10.397 1.00 79.25 71 ASN A C 1
ATOM 547 O O . ASN A 1 71 ? -2.595 4.320 -10.403 1.00 79.25 71 ASN A O 1
ATOM 551 N N . VAL A 1 72 ? -1.961 2.270 -9.734 1.00 84.94 72 VAL A N 1
ATOM 552 C CA . VAL A 1 72 ? -3.214 1.932 -9.053 1.00 84.94 72 VAL A CA 1
ATOM 553 C C . VAL A 1 72 ? -3.508 2.923 -7.922 1.00 84.94 72 VAL A C 1
ATOM 555 O O . VAL A 1 72 ? -4.680 3.148 -7.603 1.00 84.94 72 VAL A O 1
ATOM 558 N N . PHE A 1 73 ? -2.471 3.566 -7.371 1.00 89.06 73 PHE A N 1
ATOM 559 C CA . PHE A 1 73 ? -2.586 4.494 -6.251 1.00 89.06 73 PHE A CA 1
ATOM 560 C C . PHE A 1 73 ? -3.055 5.911 -6.626 1.00 89.06 73 PHE A C 1
ATOM 562 O O . PHE A 1 73 ? -3.592 6.600 -5.761 1.00 89.06 73 PHE A O 1
ATOM 569 N N . GLU A 1 74 ? -2.963 6.331 -7.895 1.00 89.25 74 GLU A N 1
ATOM 570 C CA . GLU A 1 74 ? -3.318 7.704 -8.324 1.00 89.25 74 GLU A CA 1
ATOM 571 C C . GLU A 1 74 ? -4.761 8.090 -7.986 1.00 89.25 74 GLU A C 1
ATOM 573 O O . GLU A 1 74 ? -5.047 9.209 -7.574 1.00 89.25 74 GLU A O 1
ATOM 578 N N . ARG A 1 75 ? -5.701 7.143 -8.081 1.00 90.62 75 ARG A N 1
ATOM 579 C CA . ARG A 1 75 ? -7.123 7.402 -7.778 1.00 90.62 75 ARG A CA 1
ATOM 580 C C . ARG A 1 75 ? -7.374 7.827 -6.322 1.00 90.62 75 ARG A C 1
ATOM 582 O O . ARG A 1 75 ? -8.410 8.422 -6.008 1.00 90.62 75 ARG A O 1
ATOM 589 N N . PHE A 1 76 ? -6.448 7.481 -5.432 1.00 92.44 76 PHE A N 1
ATOM 590 C CA . PHE A 1 76 ? -6.506 7.770 -4.002 1.00 92.44 76 PHE A CA 1
ATOM 591 C C . PHE A 1 76 ? -5.820 9.092 -3.644 1.00 92.44 76 PHE A C 1
ATOM 593 O O . PHE A 1 76 ? -5.938 9.546 -2.504 1.00 92.44 76 PHE A O 1
ATOM 600 N N . LYS A 1 77 ? -5.161 9.730 -4.616 1.00 93.50 77 LYS A N 1
ATOM 601 C CA . LYS A 1 77 ? -4.549 11.044 -4.472 1.00 93.50 77 LYS A CA 1
ATOM 602 C C . LYS A 1 77 ? -5.542 12.163 -4.805 1.00 93.50 77 LYS A C 1
ATOM 604 O O . LYS A 1 77 ? -6.576 11.943 -5.449 1.00 93.50 77 LYS A O 1
ATOM 609 N N . ASP A 1 78 ? -5.291 13.344 -4.261 1.00 94.12 78 ASP A N 1
ATOM 610 C CA . ASP A 1 78 ? -6.004 14.580 -4.566 1.00 94.12 78 ASP A CA 1
ATOM 611 C C . ASP A 1 78 ? -5.352 15.334 -5.742 1.00 94.12 78 ASP A C 1
ATOM 613 O O . ASP A 1 78 ? -4.405 14.857 -6.363 1.00 94.12 78 ASP A O 1
ATOM 617 N N . GLU A 1 79 ? -5.864 16.523 -6.067 1.00 93.69 79 GLU A N 1
ATOM 618 C CA . GLU A 1 79 ? -5.331 17.359 -7.157 1.00 93.69 79 GLU A CA 1
ATOM 619 C C . GLU A 1 79 ? -3.890 17.840 -6.909 1.00 93.69 79 GLU A C 1
ATOM 621 O O . GLU A 1 79 ? -3.220 18.280 -7.840 1.00 93.69 79 GLU A O 1
ATOM 626 N N . LYS A 1 80 ? -3.404 17.754 -5.664 1.00 92.25 80 LYS A N 1
ATOM 627 C CA . LYS A 1 80 ? -2.031 18.102 -5.281 1.00 92.25 80 LYS A CA 1
ATOM 628 C C . LYS A 1 80 ? -1.084 16.905 -5.382 1.00 92.25 80 LYS A C 1
ATOM 630 O O . LYS A 1 80 ? 0.118 17.081 -5.204 1.00 92.25 80 LYS A O 1
ATOM 635 N N . GLY A 1 81 ? -1.608 15.711 -5.671 1.00 91.06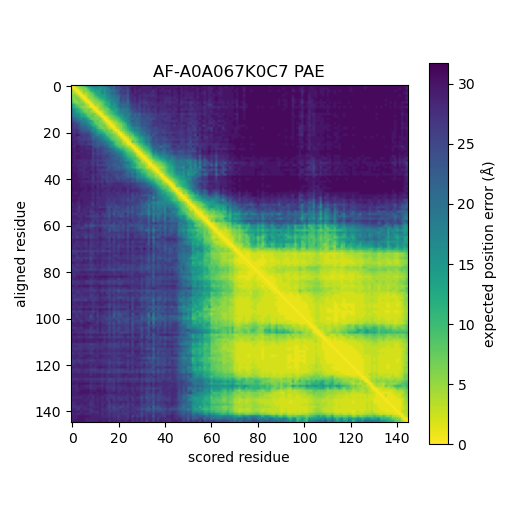 81 GLY A N 1
ATOM 636 C CA . GLY A 1 81 ? -0.845 14.467 -5.708 1.00 91.06 81 GLY A CA 1
ATOM 637 C C . GLY A 1 81 ? -0.633 13.829 -4.332 1.00 91.06 81 GLY A C 1
ATOM 638 O O . GLY A 1 81 ? 0.166 12.902 -4.216 1.00 91.06 81 GLY A O 1
ATOM 639 N N . GLU A 1 82 ? -1.340 14.282 -3.292 1.00 92.62 82 GLU A N 1
ATOM 640 C CA . GLU A 1 82 ? -1.240 13.734 -1.937 1.00 92.62 82 GLU A CA 1
ATOM 641 C C . GLU A 1 82 ? -2.379 12.750 -1.650 1.00 92.62 82 GLU A C 1
ATOM 643 O O . GLU A 1 82 ? -3.502 12.911 -2.129 1.00 92.62 82 GLU A O 1
ATOM 648 N N . PHE A 1 83 ? -2.121 11.721 -0.837 1.00 94.56 83 PHE A N 1
ATOM 649 C CA . PHE A 1 83 ? -3.169 10.783 -0.426 1.00 94.56 83 PHE A CA 1
ATOM 650 C C . PHE A 1 83 ? -4.276 11.489 0.363 1.00 94.56 83 PHE A C 1
ATOM 652 O O . PHE A 1 83 ? -4.024 12.193 1.344 1.00 94.56 83 PHE A O 1
ATOM 659 N N . LYS 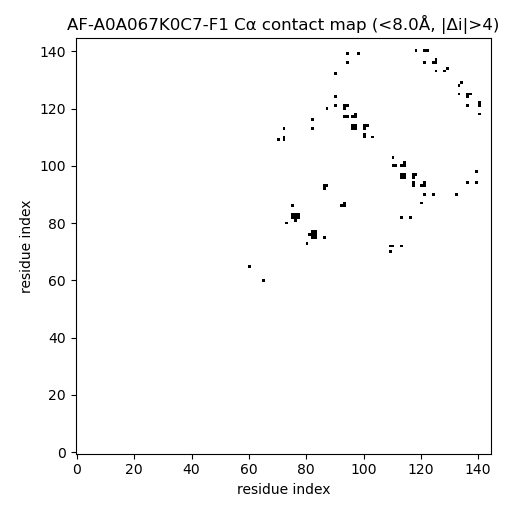A 1 84 ? -5.528 11.249 -0.039 1.00 94.38 84 LYS A N 1
ATOM 660 C CA . LYS A 1 84 ? -6.707 11.861 0.584 1.00 94.38 84 LYS A CA 1
ATOM 661 C C . LYS A 1 84 ? -6.807 11.482 2.062 1.00 94.38 84 LYS A C 1
ATOM 663 O O . LYS A 1 84 ? -6.888 10.304 2.404 1.00 94.38 84 LYS A O 1
ATOM 668 N N . ALA A 1 85 ? -6.929 12.482 2.934 1.00 90.44 85 ALA A N 1
ATOM 669 C CA . ALA A 1 85 ? -7.090 12.270 4.376 1.00 90.44 85 ALA A CA 1
ATOM 670 C C . ALA A 1 85 ? -8.343 11.446 4.738 1.00 90.44 85 ALA A C 1
ATOM 672 O O . ALA A 1 85 ? -8.338 10.733 5.737 1.00 90.44 85 ALA A O 1
ATOM 673 N N . SER A 1 86 ? -9.389 11.484 3.902 1.00 91.56 86 SER A N 1
ATOM 674 C CA . SER A 1 86 ? -10.606 10.679 4.082 1.00 91.56 86 SER A CA 1
ATOM 675 C C . SER A 1 86 ? -10.346 9.168 4.052 1.00 91.56 86 SER A C 1
ATOM 677 O O . SER A 1 86 ? -11.152 8.398 4.560 1.00 91.56 86 SER A O 1
ATOM 679 N N . LEU A 1 87 ? -9.222 8.716 3.479 1.00 91.44 87 LEU A N 1
ATOM 680 C CA . LEU A 1 87 ? -8.848 7.297 3.464 1.00 91.44 87 LEU A CA 1
ATOM 681 C C . LEU A 1 87 ? -8.541 6.760 4.863 1.00 91.44 87 LEU A C 1
ATOM 683 O O . LEU A 1 87 ? -8.670 5.562 5.093 1.00 91.44 87 LEU A O 1
ATOM 687 N N . CYS A 1 88 ? -8.168 7.631 5.804 1.00 89.12 88 CYS A N 1
ATOM 688 C CA . CYS A 1 88 ? -7.871 7.249 7.182 1.00 89.12 88 CYS A CA 1
ATOM 689 C C . CYS A 1 88 ? -9.090 6.703 7.938 1.00 89.12 88 CYS A C 1
ATOM 691 O O . CYS A 1 88 ? -8.916 6.026 8.949 1.00 89.12 88 CYS A O 1
ATOM 693 N N . GLU A 1 89 ? -10.305 6.973 7.460 1.00 89.50 89 GLU A N 1
ATOM 694 C CA . GLU A 1 89 ? -11.541 6.457 8.053 1.00 89.50 89 GLU A CA 1
ATOM 695 C C . GLU A 1 89 ? -11.775 4.973 7.709 1.00 89.50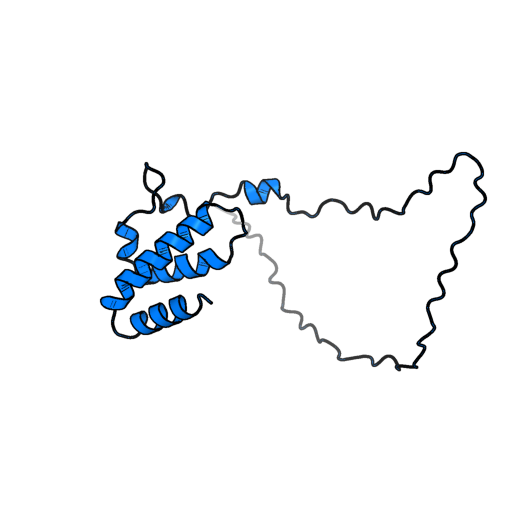 89 GLU A C 1
ATOM 697 O O . GLU A 1 89 ? -12.393 4.245 8.489 1.00 89.50 89 GLU A O 1
ATOM 702 N N . ASP A 1 90 ? -11.241 4.487 6.580 1.00 92.81 90 ASP A N 1
ATOM 703 C CA . ASP A 1 90 ? -11.352 3.085 6.170 1.00 92.81 90 ASP A CA 1
ATOM 704 C C . ASP A 1 90 ? -10.172 2.256 6.692 1.00 92.81 90 ASP A C 1
ATOM 706 O O . ASP A 1 90 ? -9.166 2.033 6.015 1.00 92.81 90 ASP A O 1
ATOM 710 N N . VAL A 1 91 ? -10.325 1.733 7.910 1.00 92.62 91 VAL A N 1
ATOM 711 C CA . VAL A 1 91 ? -9.324 0.870 8.558 1.00 92.62 91 VAL A CA 1
ATOM 712 C C . VAL A 1 91 ? -8.975 -0.356 7.702 1.00 92.62 91 VAL A C 1
ATOM 714 O O . VAL A 1 91 ? -7.818 -0.778 7.655 1.00 92.62 91 VAL A O 1
ATOM 717 N N . LYS A 1 92 ? -9.960 -0.950 7.015 1.00 93.88 92 LYS A N 1
ATOM 718 C CA . LYS A 1 92 ? -9.743 -2.150 6.197 1.00 93.88 92 LYS A CA 1
ATOM 719 C C . LYS A 1 92 ? -9.002 -1.797 4.909 1.00 93.88 92 LYS A C 1
ATOM 721 O O . LYS A 1 92 ? -8.077 -2.518 4.529 1.00 93.88 92 LYS A O 1
ATOM 726 N N . GLY A 1 93 ? -9.391 -0.701 4.265 1.00 94.06 93 GLY A N 1
ATOM 727 C CA . GLY A 1 93 ? -8.688 -0.139 3.117 1.00 94.06 93 GLY A CA 1
ATOM 728 C C . GLY A 1 93 ? -7.241 0.203 3.457 1.00 94.06 93 GLY A C 1
ATOM 729 O O . GLY A 1 93 ? -6.342 -0.159 2.705 1.00 94.06 93 GLY A O 1
ATOM 730 N N . MET A 1 94 ? -6.998 0.784 4.634 1.00 95.19 94 MET A N 1
ATOM 731 C CA . MET A 1 94 ? -5.653 1.141 5.079 1.00 95.19 94 MET A CA 1
ATOM 732 C C . MET A 1 94 ? -4.751 -0.076 5.296 1.00 95.19 94 MET A C 1
ATOM 734 O O . MET A 1 94 ? -3.614 -0.083 4.832 1.00 95.19 94 MET A O 1
ATOM 738 N N . LEU A 1 95 ? -5.266 -1.124 5.949 1.00 94.56 95 LEU A N 1
ATOM 739 C CA . LEU A 1 95 ? -4.553 -2.398 6.086 1.00 94.56 95 LEU A CA 1
ATOM 740 C C . LEU A 1 95 ? -4.232 -3.007 4.717 1.00 94.56 95 LEU A C 1
ATOM 742 O O . LEU A 1 95 ? -3.107 -3.429 4.478 1.00 94.56 95 LEU A O 1
ATOM 746 N N . SER A 1 96 ? -5.202 -2.989 3.801 1.00 95.00 96 SER A N 1
ATOM 747 C CA . SER A 1 96 ? -5.024 -3.537 2.451 1.00 95.00 96 SER A CA 1
ATOM 748 C C . SER A 1 96 ? -3.988 -2.744 1.649 1.00 95.00 96 SER A C 1
ATOM 750 O O . SER A 1 96 ? -3.186 -3.328 0.929 1.00 95.00 96 SER A O 1
ATOM 752 N N . MET A 1 97 ? -3.979 -1.414 1.777 1.00 93.69 97 MET A N 1
ATOM 753 C CA . MET A 1 97 ? -3.000 -0.549 1.118 1.00 93.69 97 MET A CA 1
ATOM 754 C C . MET A 1 97 ? -1.592 -0.761 1.670 1.00 93.69 97 MET A C 1
ATOM 756 O O . MET A 1 97 ? -0.636 -0.832 0.902 1.00 93.69 97 MET A O 1
ATOM 760 N N . TYR A 1 98 ? -1.476 -0.903 2.989 1.00 94.25 98 TYR A N 1
ATOM 761 C CA . TYR A 1 98 ? -0.221 -1.238 3.641 1.00 94.25 98 TYR A CA 1
ATOM 762 C C . TYR A 1 98 ? 0.325 -2.584 3.145 1.00 94.25 98 TYR A C 1
ATOM 764 O O . TYR A 1 98 ? 1.466 -2.642 2.700 1.00 94.25 98 TYR A O 1
ATOM 772 N N . GLU A 1 99 ? -0.495 -3.638 3.116 1.00 93.12 99 GLU A N 1
ATOM 773 C CA . GLU A 1 99 ? -0.114 -4.955 2.580 1.00 93.12 99 GLU A CA 1
ATOM 774 C C . GLU A 1 99 ? 0.280 -4.883 1.096 1.00 93.12 99 GLU A C 1
ATOM 776 O O . GLU A 1 99 ? 1.319 -5.412 0.703 1.00 93.12 99 GLU A O 1
ATOM 781 N N . ALA A 1 100 ? -0.507 -4.180 0.275 1.00 92.06 100 ALA A N 1
ATOM 782 C CA . ALA A 1 100 ? -0.227 -3.992 -1.147 1.00 92.06 100 ALA A CA 1
ATOM 783 C C . ALA A 1 100 ? 1.113 -3.281 -1.395 1.00 92.06 100 ALA A C 1
ATOM 785 O O . ALA A 1 100 ? 1.789 -3.574 -2.380 1.00 92.06 100 ALA A O 1
ATOM 786 N N . SER A 1 101 ? 1.525 -2.390 -0.488 1.00 91.31 101 SER A N 1
ATOM 787 C CA . SER A 1 101 ? 2.775 -1.642 -0.626 1.00 91.31 101 SER A CA 1
ATOM 788 C C . SER A 1 101 ? 4.044 -2.502 -0.523 1.00 91.31 101 SER A C 1
ATOM 790 O O . SER A 1 101 ? 5.118 -2.061 -0.917 1.00 91.31 101 SER A O 1
ATOM 792 N N . PHE A 1 102 ? 3.942 -3.750 -0.051 1.00 89.44 102 PHE A N 1
ATOM 793 C CA . PHE A 1 102 ? 5.073 -4.687 -0.019 1.00 89.44 102 PHE A CA 1
ATOM 794 C C . PHE A 1 102 ? 5.316 -5.418 -1.344 1.00 89.44 102 PHE A C 1
ATOM 796 O O . PHE A 1 102 ? 6.330 -6.097 -1.474 1.00 89.44 102 PHE A O 1
ATOM 803 N N . PHE A 1 103 ? 4.408 -5.302 -2.315 1.00 86.25 103 PHE A N 1
ATOM 804 C CA . PHE A 1 103 ? 4.538 -5.959 -3.620 1.00 86.25 103 PHE A CA 1
ATOM 805 C C . PHE A 1 103 ? 5.171 -5.061 -4.693 1.00 86.25 103 PHE A C 1
ATOM 807 O O . PHE A 1 103 ? 5.249 -5.470 -5.849 1.00 86.25 103 PHE A O 1
ATOM 814 N N . GLY A 1 104 ? 5.598 -3.852 -4.318 1.00 81.62 104 GLY A N 1
ATOM 815 C CA . GLY A 1 104 ? 6.317 -2.934 -5.196 1.00 81.62 104 GLY A CA 1
ATOM 816 C C . GLY A 1 104 ? 7.790 -3.263 -5.364 1.00 81.62 104 GLY A C 1
ATOM 817 O O . GLY A 1 104 ? 8.392 -3.933 -4.520 1.00 81.62 104 GLY A O 1
ATOM 818 N N . PHE A 1 105 ? 8.377 -2.747 -6.439 1.00 80.75 105 PHE A N 1
ATOM 819 C CA . PHE A 1 105 ? 9.821 -2.767 -6.644 1.00 80.75 105 PHE A CA 1
ATOM 820 C C . PHE A 1 105 ? 10.471 -1.486 -6.111 1.00 80.75 105 PHE A C 1
ATOM 822 O O . PHE A 1 105 ? 9.862 -0.417 -6.070 1.00 80.75 105 PHE A O 1
ATOM 829 N N . GLU A 1 106 ? 11.737 -1.590 -5.708 1.00 76.31 106 GLU A N 1
ATOM 830 C CA . GLU A 1 106 ? 12.518 -0.430 -5.278 1.00 76.31 106 GLU A CA 1
ATOM 831 C C . GLU A 1 106 ? 12.640 0.586 -6.428 1.00 76.31 106 GLU A C 1
ATOM 833 O O . GLU A 1 106 ? 12.953 0.218 -7.563 1.00 76.31 106 GLU A O 1
ATOM 838 N N . GLY A 1 107 ? 12.373 1.863 -6.139 1.00 78.19 107 GLY A N 1
ATOM 839 C CA . GLY A 1 107 ? 12.345 2.940 -7.135 1.00 78.19 107 GLY A CA 1
ATOM 840 C C . GLY A 1 107 ? 10.943 3.326 -7.625 1.00 78.19 107 GLY A C 1
ATOM 841 O O . GLY A 1 107 ? 10.810 4.308 -8.357 1.00 78.19 107 GLY A O 1
ATOM 842 N N . GLU A 1 108 ? 9.891 2.620 -7.198 1.00 82.81 108 GLU A N 1
ATOM 843 C CA . GLU A 1 108 ? 8.499 2.996 -7.462 1.00 82.81 108 GLU A CA 1
ATOM 844 C C . GLU A 1 108 ? 7.990 3.985 -6.399 1.00 82.81 108 GLU A C 1
ATOM 846 O O . GLU A 1 108 ? 7.363 3.603 -5.409 1.00 82.81 108 GLU A O 1
ATOM 851 N N . SER A 1 109 ? 8.215 5.287 -6.630 1.00 86.44 109 SER A N 1
ATOM 852 C CA . SER A 1 109 ? 7.912 6.363 -5.664 1.00 86.44 109 SER A CA 1
ATOM 853 C C . SER A 1 109 ? 6.490 6.308 -5.097 1.00 86.44 109 SER A C 1
ATOM 855 O O . SER A 1 109 ? 6.268 6.542 -3.913 1.00 86.44 109 SER A O 1
ATOM 857 N N . ASN A 1 110 ? 5.514 5.939 -5.925 1.00 87.94 110 ASN A N 1
ATOM 858 C CA . ASN A 1 110 ? 4.116 5.845 -5.521 1.00 87.94 110 ASN A CA 1
ATOM 859 C C . ASN A 1 110 ? 3.851 4.758 -4.474 1.00 87.94 110 ASN A C 1
ATOM 861 O O . ASN A 1 110 ? 2.972 4.927 -3.627 1.00 87.94 110 ASN A O 1
ATOM 865 N N . ILE A 1 111 ? 4.588 3.648 -4.530 1.00 90.38 111 ILE A N 1
ATOM 866 C CA . ILE A 1 111 ? 4.433 2.541 -3.587 1.00 90.38 111 ILE A CA 1
ATOM 867 C C . ILE A 1 111 ? 5.128 2.872 -2.270 1.00 90.38 111 ILE A C 1
ATOM 869 O O . ILE A 1 111 ? 4.551 2.648 -1.203 1.00 90.38 111 ILE A O 1
ATOM 873 N N . ASP A 1 112 ? 6.305 3.491 -2.342 1.00 90.94 112 ASP A N 1
ATOM 874 C CA . ASP A 1 112 ? 7.014 3.995 -1.167 1.00 90.94 112 ASP A CA 1
ATOM 875 C C . ASP A 1 112 ? 6.172 5.040 -0.416 1.00 90.94 112 ASP A C 1
ATOM 877 O O . ASP A 1 112 ? 5.994 4.959 0.804 1.00 90.94 112 ASP A O 1
ATOM 881 N N . GLU A 1 113 ? 5.558 5.978 -1.141 1.00 92.69 113 GLU A N 1
ATOM 882 C CA . GLU A 1 113 ? 4.626 6.955 -0.575 1.00 92.69 113 GLU A CA 1
ATOM 883 C C . GLU A 1 113 ? 3.393 6.282 0.051 1.00 92.69 113 GLU A C 1
ATOM 885 O O . GLU A 1 113 ? 2.999 6.634 1.169 1.00 92.69 113 GLU A O 1
ATOM 890 N N . ALA A 1 114 ? 2.798 5.291 -0.626 1.00 93.62 114 ALA A N 1
ATOM 891 C CA . ALA A 1 114 ? 1.654 4.537 -0.107 1.00 93.62 114 ALA A CA 1
ATOM 892 C C . ALA A 1 114 ? 2.004 3.803 1.196 1.00 93.62 114 ALA A C 1
ATOM 894 O O . ALA A 1 114 ? 1.210 3.789 2.144 1.00 93.62 114 ALA A O 1
ATOM 895 N N . LYS A 1 115 ? 3.212 3.236 1.278 1.00 93.69 115 LYS A N 1
ATOM 896 C CA . LYS A 1 115 ? 3.732 2.573 2.477 1.00 93.69 115 LYS A CA 1
ATOM 897 C C . LYS A 1 115 ? 3.881 3.549 3.639 1.00 93.69 115 LYS A C 1
ATOM 899 O O . LYS A 1 115 ? 3.405 3.271 4.740 1.00 93.69 115 LYS A O 1
ATOM 904 N N . ILE A 1 116 ? 4.490 4.712 3.403 1.00 94.12 116 ILE A N 1
ATOM 905 C CA . ILE A 1 116 ? 4.680 5.749 4.429 1.00 94.12 116 ILE A CA 1
ATOM 906 C C . ILE A 1 116 ? 3.326 6.245 4.944 1.00 94.12 116 ILE A C 1
ATOM 908 O O . ILE A 1 116 ? 3.091 6.289 6.157 1.00 94.12 116 ILE A O 1
ATOM 912 N N . PHE A 1 117 ? 2.415 6.591 4.033 1.00 95.00 117 PHE A N 1
ATOM 913 C CA . PHE A 1 117 ? 1.099 7.107 4.392 1.00 95.00 117 PHE A CA 1
ATOM 914 C C . PHE A 1 117 ? 0.269 6.073 5.162 1.00 95.00 117 PHE A C 1
ATOM 916 O O . PHE A 1 117 ? -0.327 6.401 6.195 1.00 95.00 117 PHE A O 1
ATOM 923 N N . SER A 1 118 ? 0.252 4.819 4.703 1.00 95.25 118 SER A N 1
ATOM 924 C CA . SER A 1 118 ? -0.513 3.760 5.361 1.00 95.25 118 SER A CA 1
ATOM 925 C C . SER A 1 118 ? 0.043 3.406 6.736 1.00 95.25 118 SER A C 1
ATOM 927 O O . SER A 1 118 ? -0.723 3.332 7.694 1.00 95.25 118 SER A O 1
ATOM 929 N N . THR A 1 119 ? 1.367 3.324 6.884 1.00 95.12 119 THR A N 1
ATOM 930 C CA . THR A 1 119 ? 2.025 3.098 8.182 1.00 95.12 119 THR A CA 1
ATOM 931 C C . THR A 1 119 ? 1.669 4.196 9.184 1.00 95.12 119 THR A C 1
ATOM 933 O O . THR A 1 119 ? 1.252 3.910 10.307 1.00 95.12 119 THR A O 1
ATOM 936 N N . LYS A 1 120 ? 1.767 5.469 8.775 1.00 94.94 12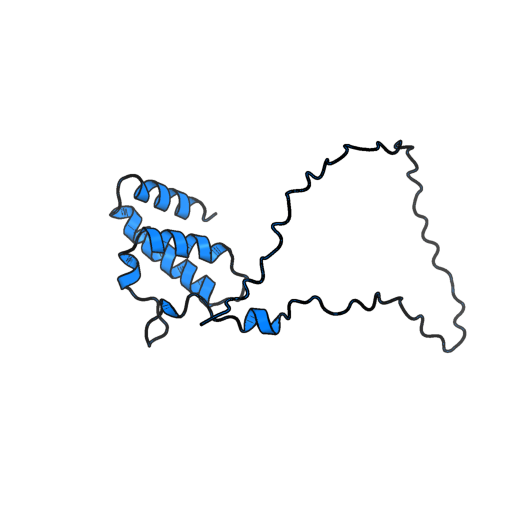0 LYS A N 1
ATOM 937 C CA . LYS A 1 120 ? 1.414 6.622 9.619 1.00 94.94 120 LYS A CA 1
ATOM 938 C C . LYS A 1 120 ? -0.049 6.570 10.068 1.00 94.94 120 LYS A C 1
ATOM 940 O O . LYS A 1 120 ? -0.350 6.809 11.238 1.00 94.94 120 LYS A O 1
ATOM 945 N N . SER A 1 121 ? -0.948 6.244 9.146 1.00 94.25 121 SER A N 1
ATOM 946 C CA . SER A 1 121 ? -2.386 6.169 9.413 1.00 94.25 121 SER A CA 1
ATOM 947 C C . SER A 1 121 ? -2.732 5.004 10.344 1.00 94.25 121 SER A C 1
ATOM 949 O O . SER A 1 121 ? -3.482 5.180 11.302 1.00 94.25 121 SER A O 1
ATOM 951 N N . LEU A 1 122 ? -2.128 3.832 10.133 1.00 94.56 122 LEU A N 1
ATOM 952 C CA . LEU A 1 122 ? -2.293 2.658 10.994 1.00 94.56 122 LEU A CA 1
ATOM 953 C C . LEU A 1 122 ? -1.751 2.893 12.409 1.00 94.56 122 LEU A C 1
ATOM 955 O O . LEU A 1 122 ? -2.396 2.496 13.376 1.00 94.56 122 LEU A O 1
ATOM 959 N N . MET A 1 123 ? -0.620 3.590 12.553 1.00 93.12 123 MET A N 1
ATOM 960 C CA . MET A 1 123 ? -0.081 3.982 13.862 1.00 93.12 123 MET A CA 1
ATOM 961 C C . MET A 1 123 ? -1.046 4.894 14.633 1.00 93.12 123 MET A C 1
ATOM 963 O O . MET A 1 123 ? -1.251 4.701 15.831 1.00 93.12 123 MET A O 1
ATOM 967 N N . ALA A 1 124 ? -1.694 5.845 13.953 1.00 92.06 124 ALA A N 1
ATOM 968 C CA . ALA A 1 124 ? -2.729 6.678 14.566 1.00 92.06 124 ALA A CA 1
ATOM 969 C C . ALA A 1 124 ? -3.960 5.845 14.980 1.00 92.06 124 ALA A C 1
ATOM 971 O O . ALA A 1 124 ? -4.464 5.979 16.098 1.00 92.06 124 ALA A O 1
ATOM 972 N N . LEU A 1 125 ? -4.403 4.931 14.109 1.00 90.56 125 LEU A N 1
ATOM 973 C CA . LEU A 1 125 ? -5.547 4.047 14.348 1.00 90.56 125 LEU A CA 1
ATOM 974 C C . LEU A 1 125 ? -5.301 3.006 15.447 1.00 90.56 125 LEU A C 1
ATOM 976 O O . LEU A 1 125 ? -6.254 2.616 16.124 1.00 90.56 125 LEU A O 1
ATOM 980 N N . LYS A 1 126 ? -4.049 2.585 15.676 1.00 90.06 126 LYS A N 1
ATOM 981 C CA . LYS A 1 126 ? -3.670 1.623 16.729 1.00 90.06 126 LYS A CA 1
ATOM 982 C C . LYS A 1 126 ? -4.176 2.055 18.109 1.00 90.06 126 LYS A C 1
ATOM 984 O O . LYS A 1 126 ? -4.573 1.215 18.908 1.00 90.06 126 LYS A O 1
ATOM 989 N N . THR A 1 127 ? -4.198 3.361 18.377 1.00 86.62 127 THR A N 1
ATOM 990 C CA . THR A 1 127 ? -4.631 3.912 19.673 1.00 86.62 127 THR A CA 1
ATOM 991 C C . THR A 1 127 ? -6.149 3.976 19.853 1.00 86.62 127 THR A C 1
ATOM 993 O O . THR A 1 127 ? -6.631 3.959 20.982 1.00 86.62 127 THR A O 1
ATOM 996 N N . SER A 1 128 ? -6.908 4.038 18.759 1.00 85.12 128 SER A N 1
ATOM 997 C CA . SER A 1 128 ? -8.362 4.254 18.768 1.00 85.12 128 SER A CA 1
ATOM 998 C C . SER A 1 128 ? -9.164 2.992 18.443 1.00 85.12 128 SER A C 1
ATOM 1000 O O . SER A 1 128 ? -10.320 2.866 18.847 1.00 85.12 128 SER A O 1
ATOM 1002 N N . THR A 1 129 ? -8.556 2.031 17.745 1.00 86.38 129 THR A N 1
ATOM 1003 C CA . THR A 1 129 ? -9.232 0.826 17.256 1.00 86.38 129 THR A CA 1
ATOM 1004 C C . THR A 1 129 ? -8.990 -0.353 18.194 1.00 86.38 129 THR A C 1
ATOM 1006 O O . THR A 1 129 ? -7.927 -0.969 18.186 1.00 86.38 129 THR A O 1
ATOM 1009 N N . SER A 1 130 ? -10.004 -0.719 18.978 1.00 83.62 130 SER A N 1
ATOM 1010 C CA . SER A 1 130 ? -9.981 -1.920 19.824 1.00 83.62 130 SER A CA 1
ATOM 1011 C C . SER A 1 130 ? -10.642 -3.126 19.129 1.00 83.62 130 SER A C 1
ATOM 1013 O O . SER A 1 130 ? -11.365 -2.989 18.142 1.00 83.62 130 SER A O 1
ATOM 1015 N N . GLY A 1 131 ? -10.372 -4.347 19.603 1.00 88.62 131 GLY A N 1
ATOM 1016 C CA . GLY A 1 131 ? -11.017 -5.571 19.105 1.00 88.62 131 GLY A CA 1
ATOM 1017 C C . GLY A 1 131 ? -10.227 -6.332 18.031 1.00 88.62 131 GLY A C 1
ATOM 1018 O O . GLY A 1 131 ? -9.008 -6.483 18.117 1.00 88.62 131 GLY A O 1
ATOM 1019 N N . SER A 1 132 ? -10.922 -6.905 17.041 1.00 88.06 132 SER A N 1
ATOM 1020 C CA . SER A 1 132 ? -10.297 -7.750 16.007 1.00 88.06 132 SER A CA 1
ATOM 1021 C C . SER A 1 132 ? -9.414 -6.964 15.040 1.00 88.06 132 SER A C 1
ATOM 1023 O O . SER A 1 132 ? -8.400 -7.488 14.592 1.00 88.06 132 SER A O 1
ATOM 1025 N N . PHE A 1 133 ? -9.785 -5.723 14.718 1.00 87.94 133 PHE A N 1
ATOM 1026 C CA . PHE A 1 133 ? -8.987 -4.863 13.845 1.00 87.94 133 PHE A CA 1
ATOM 1027 C C . PHE A 1 133 ? -7.739 -4.342 14.552 1.00 87.94 133 PHE A C 1
ATOM 1029 O O . PHE A 1 133 ? -6.678 -4.378 13.947 1.00 87.94 133 PHE A O 1
ATOM 1036 N N . GLY A 1 134 ? -7.824 -3.985 15.839 1.00 92.62 134 GLY A N 1
ATOM 1037 C CA . GLY A 1 134 ? -6.656 -3.572 16.627 1.00 92.62 134 GLY A CA 1
ATOM 1038 C C . GLY A 1 134 ? -5.528 -4.608 16.594 1.00 92.62 134 GLY A C 1
ATOM 1039 O O . GLY A 1 134 ? -4.401 -4.271 16.255 1.00 92.62 134 GLY A O 1
ATOM 1040 N N . ARG A 1 135 ? -5.850 -5.894 16.805 1.00 92.69 135 ARG A N 1
ATOM 1041 C CA . ARG A 1 135 ? -4.869 -6.993 16.695 1.00 92.69 135 ARG A CA 1
ATOM 1042 C C . ARG A 1 135 ? -4.281 -7.153 15.292 1.00 92.69 135 ARG A C 1
ATOM 1044 O O . ARG A 1 135 ? -3.114 -7.495 15.163 1.00 92.69 135 ARG A O 1
ATOM 1051 N N . LYS A 1 136 ? -5.076 -6.928 14.240 1.00 93.00 136 LYS A N 1
ATOM 1052 C CA . LYS A 1 136 ? -4.578 -6.968 12.854 1.00 93.00 136 LYS A CA 1
ATOM 1053 C C . LYS A 1 136 ? -3.635 -5.807 12.564 1.00 93.00 136 LYS A C 1
ATOM 1055 O O . LYS A 1 136 ? -2.609 -6.029 11.942 1.00 93.00 136 LYS A O 1
ATOM 1060 N N . ILE A 1 137 ? -3.978 -4.605 13.026 1.00 94.25 137 ILE A N 1
ATOM 1061 C CA . ILE A 1 137 ? -3.134 -3.410 12.902 1.00 94.25 137 ILE A CA 1
ATOM 1062 C C . ILE A 1 137 ? -1.816 -3.630 13.638 1.00 94.25 137 ILE A C 1
ATOM 1064 O O . ILE A 1 137 ? -0.759 -3.394 13.072 1.00 94.25 137 ILE A O 1
ATOM 1068 N N . GLU A 1 138 ? -1.876 -4.120 14.874 1.00 93.00 138 GLU A N 1
ATOM 1069 C CA . GLU A 1 138 ? -0.689 -4.437 15.664 1.00 93.00 138 GLU A CA 1
ATOM 1070 C C . GLU A 1 138 ? 0.193 -5.468 14.961 1.00 93.00 138 GLU A C 1
ATOM 1072 O O . GLU A 1 138 ? 1.359 -5.192 14.709 1.00 93.00 138 GLU A O 1
ATOM 1077 N N . HIS A 1 139 ? -0.387 -6.590 14.533 1.00 92.81 139 HIS A N 1
ATOM 1078 C CA . HIS A 1 139 ? 0.356 -7.612 13.808 1.00 92.81 139 HIS A CA 1
ATOM 1079 C C . HIS A 1 139 ? 0.967 -7.087 12.501 1.00 92.81 139 HIS A C 1
ATOM 1081 O O . HIS A 1 139 ? 2.127 -7.360 12.222 1.00 92.81 139 HIS A O 1
ATOM 1087 N N . ALA A 1 140 ? 0.214 -6.324 11.706 1.00 92.25 140 ALA A N 1
ATOM 1088 C CA . ALA A 1 140 ? 0.705 -5.767 10.449 1.00 92.25 140 ALA A CA 1
ATOM 1089 C C . ALA A 1 140 ? 1.894 -4.816 10.666 1.00 92.25 140 ALA A C 1
ATOM 1091 O O . ALA A 1 140 ? 2.845 -4.837 9.885 1.00 92.25 140 ALA A O 1
ATOM 1092 N N . LEU A 1 141 ? 1.858 -4.007 11.729 1.00 92.38 141 LEU A N 1
ATOM 1093 C CA . LEU A 1 141 ? 2.932 -3.073 12.068 1.00 92.38 141 LEU A CA 1
ATOM 1094 C C . LEU A 1 141 ? 4.149 -3.767 12.696 1.00 92.38 141 LEU A C 1
ATOM 1096 O O . LEU A 1 141 ? 5.263 -3.317 12.461 1.00 92.38 141 LEU A O 1
ATOM 1100 N N . ASP A 1 142 ? 3.966 -4.869 13.423 1.00 89.75 142 ASP A N 1
ATOM 1101 C CA . ASP A 1 142 ? 5.073 -5.669 13.972 1.00 89.75 142 ASP A CA 1
ATOM 1102 C C . ASP A 1 142 ? 5.847 -6.438 12.884 1.00 89.75 142 ASP A C 1
ATOM 1104 O O . ASP A 1 142 ? 6.985 -6.846 13.098 1.00 89.75 142 ASP A O 1
ATOM 1108 N N . MET A 1 143 ? 5.253 -6.636 11.702 1.00 79.94 143 MET A N 1
ATOM 1109 C CA . MET A 1 143 ? 5.929 -7.245 10.546 1.00 79.94 143 MET A CA 1
ATOM 1110 C C . MET A 1 143 ? 6.925 -6.288 9.857 1.00 79.94 143 MET A C 1
ATOM 1112 O O . MET A 1 143 ? 7.602 -6.691 8.910 1.00 79.94 143 MET A O 1
ATOM 1116 N N . LEU A 1 144 ? 7.035 -5.032 10.310 1.00 68.38 144 LEU A N 1
ATOM 1117 C CA . LEU A 1 144 ? 8.147 -4.145 9.961 1.00 68.38 144 LEU A CA 1
ATOM 1118 C C . LEU A 1 144 ? 9.359 -4.558 10.802 1.00 68.38 144 LEU A C 1
ATOM 1120 O O . LEU A 1 144 ? 9.409 -4.245 11.987 1.00 68.38 144 LEU A O 1
ATOM 1124 N N . PHE A 1 145 ? 10.277 -5.302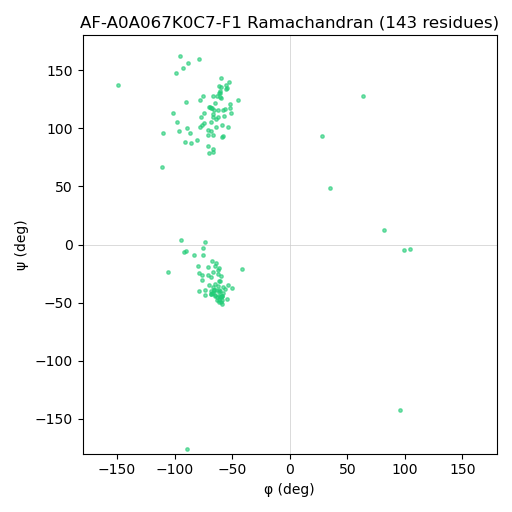 10.182 1.00 49.31 145 PHE A N 1
ATOM 1125 C CA . PHE A 1 145 ? 11.534 -5.780 10.773 1.00 49.31 145 PHE A CA 1
ATOM 1126 C C . PHE A 1 145 ? 12.296 -4.724 11.585 1.00 49.31 145 PHE A C 1
ATOM 1128 O O . PHE A 1 145 ? 12.453 -3.589 11.075 1.00 49.31 145 PHE A O 1
#

Nearest PDB structures (foldseek):
  3g4d-assembly2_B  TM=9.491E-01  e=2.706E-04  Gossypium arboreum
  5jo7-assembly3_C  TM=9.372E-01  e=8.147E-04  Hyoscyamus muticus
  3g4f-assembly2_B  TM=9.299E-01  e=1.089E-03  Gossypium arboreum
  5jo7-assembly4_D  TM=9.334E-01  e=1.634E-03  Hyoscyamus muticus
  5jo7-assembly1_A  TM=9.341E-01  e=2.453E-03  Hyoscyamus muticus

Secondary structure (DSSP, 8-state):
--------------------------------------------TT---------PPPPS--HHHHHTSPPTTGGGB-TTSPBPGGGGG-HHHHHHHHHHGGGSPTT-HHHHHHHHHHHHHHHHHHTT--SHHHHHHHHHHHT--

Mean predicted aligned error: 18.17 Å

Organism: Jatropha curcas (NCBI:txid180498)

Foldseek 3Di:
DDDDDDPDDPDPPDDDDDPPDDPPDPPPPPPDDPDDDDPPPPDDPDDDPDDPDVPDDDPPDDVVVVVPPPDPCQVQADPVRAGDPVVLVVLVSLLVLLVVLVPDDPPPVSSVRSNVVSLVSLVVVLVVDDDPSNVSSVVSNVVPD

Sequence (145 aa):
MALQAVLSFPLATSTQFSINSHKKVPYANVFRSIRCVSANVAATDGLVTSRRSANYESTVWDYDLLQSLPNVFERFKDEKGEFKASLCEDVKGMLSMYEASFFGFEGESNIDEAKIFSTKSLMALKTSTSGSFGRKIEHALDMLF

InterPro domains:
  IPR001906 Terpene synthase, N-terminal domain [PF01397] (70-141)
  IPR008930 Terpenoid cyclases/protein prenyltransferase alpha-alpha toroid [SSF48239] (70-143)
  IPR036965 Terpene synthase, N-terminal domain superfamily [G3DSA:1.50.10.130] (5-145)
  IPR050148 Terpene synthase-like [PTHR31225] (73-142)

Radius of gyration: 28.93 Å; Cα contacts (8 Å, |Δi|>4): 54; chains: 1; bounding box: 84×63×59 Å

Solvent-accessible surface area (backbone atoms only — not comparable to full-atom values): 9832 Å² total; per-residue (Å²): 134,87,79,90,80,82,82,74,76,82,80,80,74,88,74,81,80,78,80,79,76,78,84,79,71,82,84,71,88,73,86,65,82,84,77,84,75,82,78,81,72,76,87,63,89,84,74,78,82,74,73,85,70,81,76,74,71,80,65,94,73,52,65,69,60,63,70,64,50,78,67,82,64,58,82,51,30,46,98,86,69,45,73,44,74,75,52,67,76,39,63,66,60,35,54,50,46,35,59,55,32,71,74,57,61,93,88,44,63,70,34,55,50,41,31,53,55,25,51,55,46,46,60,59,41,54,81,74,38,73,66,76,60,23,56,49,47,51,53,62,58,65,70,60,126